Protein AF-A0A7C2VNU2-F1 (afdb_monomer)

Mean predicted aligned error: 3.36 Å

Solvent-accessible surface area (backbone atoms only — not comparable to full-atom values): 4098 Å² total; per-residue (Å²): 141,81,59,68,25,50,69,35,54,27,53,98,90,43,82,15,52,64,78,77,50,95,76,75,58,69,44,70,74,36,76,67,46,77,45,77,43,83,97,56,29,36,33,42,26,28,64,67,68,56,58,75,29,62,45,37,53,70,55,52,58,70,70,51,76,84,127

Structure (mmCIF, N/CA/C/O backbone):
data_AF-A0A7C2VNU2-F1
#
_entry.id   AF-A0A7C2VNU2-F1
#
loop_
_atom_site.group_PDB
_atom_site.id
_atom_site.type_symbol
_atom_site.label_atom_id
_atom_site.label_alt_id
_atom_site.label_comp_id
_atom_site.label_asym_id
_atom_site.label_entity_id
_atom_site.label_seq_id
_atom_site.pdbx_PDB_ins_code
_atom_site.Cartn_x
_atom_site.Cartn_y
_atom_site.Cartn_z
_atom_site.occupancy
_atom_site.B_iso_or_equiv
_atom_site.auth_seq_id
_atom_site.auth_comp_id
_atom_site.auth_asym_id
_atom_site.auth_atom_id
_atom_site.pdbx_PDB_model_num
ATOM 1 N N . TRP A 1 1 ? 8.343 -2.344 -0.057 1.00 81.81 1 TRP A N 1
ATOM 2 C CA . TRP A 1 1 ? 7.017 -1.873 -0.521 1.00 81.81 1 TRP A CA 1
ATOM 3 C C . TRP A 1 1 ? 6.042 -3.043 -0.590 1.00 81.81 1 TRP A C 1
ATOM 5 O O . TRP A 1 1 ? 6.484 -4.144 -0.887 1.00 81.81 1 TRP A O 1
ATOM 15 N N . ASN A 1 2 ? 4.748 -2.847 -0.299 1.00 89.69 2 ASN A N 1
ATOM 16 C CA . ASN A 1 2 ? 3.732 -3.906 -0.451 1.00 89.69 2 ASN A CA 1
ATOM 17 C C . ASN A 1 2 ? 2.319 -3.350 -0.741 1.00 89.69 2 ASN A C 1
ATOM 19 O O . ASN A 1 2 ? 1.344 -3.748 -0.102 1.00 89.69 2 ASN A O 1
ATOM 23 N N . CYS A 1 3 ? 2.217 -2.386 -1.663 1.00 94.31 3 CYS A N 1
ATOM 24 C CA . CYS A 1 3 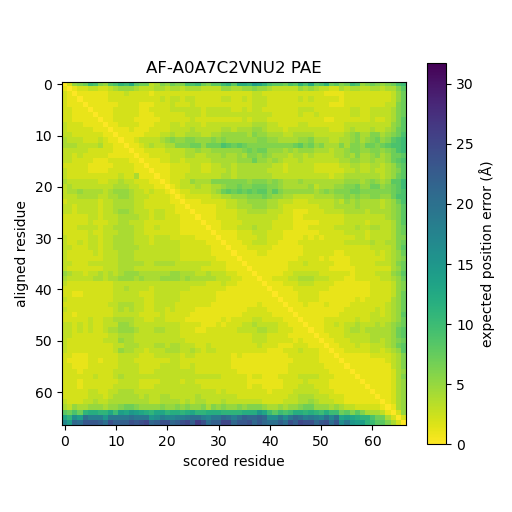? 0.939 -1.768 -2.029 1.00 94.31 3 CYS A CA 1
ATOM 25 C C . CYS A 1 3 ? 0.001 -2.791 -2.695 1.00 94.31 3 CYS A C 1
ATOM 27 O O . CYS A 1 3 ? 0.402 -3.352 -3.707 1.00 94.31 3 CYS A O 1
ATOM 29 N N . PRO A 1 4 ? -1.219 -3.043 -2.180 1.00 94.38 4 PRO A N 1
ATOM 30 C CA . PRO A 1 4 ? -2.085 -4.137 -2.626 1.00 94.38 4 PRO A CA 1
ATOM 31 C C . PRO A 1 4 ? -2.961 -3.807 -3.841 1.00 94.38 4 PRO A C 1
ATOM 33 O O . PRO A 1 4 ? -3.779 -4.638 -4.227 1.00 94.38 4 PRO A O 1
ATOM 36 N N . CYS A 1 5 ? -2.863 -2.606 -4.419 1.00 95.06 5 CYS A N 1
ATOM 37 C CA . CYS A 1 5 ? -3.686 -2.264 -5.575 1.00 95.06 5 CYS A CA 1
ATOM 38 C C . CYS A 1 5 ? -3.248 -3.046 -6.824 1.00 95.06 5 CYS A C 1
ATOM 40 O O . CYS A 1 5 ? -2.085 -3.436 -6.961 1.00 95.06 5 CYS A O 1
ATOM 42 N N . ALA A 1 6 ? -4.185 -3.220 -7.755 1.00 94.75 6 ALA A N 1
ATOM 43 C CA . ALA A 1 6 ? -3.973 -3.937 -9.008 1.00 94.75 6 ALA A CA 1
ATOM 44 C C . ALA A 1 6 ? -2.800 -3.393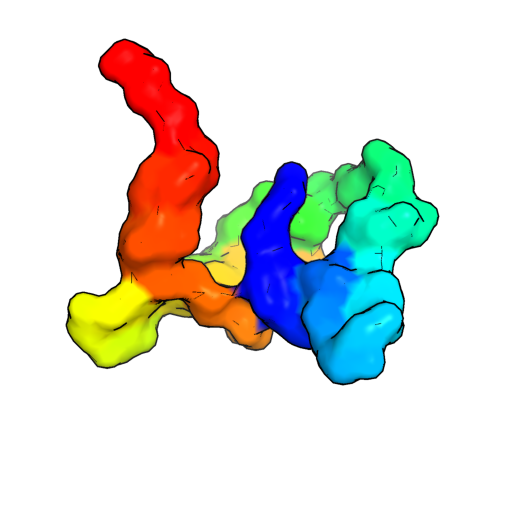 -9.837 1.00 94.75 6 ALA A C 1
ATOM 46 O O . ALA A 1 6 ? -2.040 -4.165 -10.406 1.00 94.75 6 ALA A O 1
ATOM 47 N N . VAL A 1 7 ? -2.600 -2.071 -9.854 1.00 93.06 7 VAL A N 1
ATOM 48 C CA . VAL A 1 7 ? -1.481 -1.445 -10.579 1.00 93.06 7 VAL A CA 1
ATOM 49 C C . VAL A 1 7 ? -0.134 -1.879 -9.996 1.00 93.06 7 VAL A C 1
ATOM 51 O O . VAL A 1 7 ? 0.803 -2.180 -10.731 1.00 93.06 7 VAL A O 1
ATOM 54 N N . CYS A 1 8 ? -0.030 -1.942 -8.667 1.00 94.38 8 CYS A N 1
ATOM 55 C CA . CYS A 1 8 ? 1.223 -2.235 -7.983 1.00 94.38 8 CYS A CA 1
ATOM 56 C C . CYS A 1 8 ? 1.520 -3.737 -7.902 1.00 94.38 8 CYS A C 1
ATOM 58 O O . CYS A 1 8 ? 2.622 -4.149 -8.257 1.00 94.38 8 CYS A O 1
ATOM 60 N N . GLN A 1 9 ? 0.573 -4.552 -7.428 1.00 93.94 9 GLN A N 1
ATOM 61 C CA . GLN A 1 9 ? 0.769 -6.000 -7.236 1.00 93.94 9 GLN A CA 1
ATOM 62 C C . GLN A 1 9 ? 0.401 -6.828 -8.463 1.00 93.94 9 GLN A C 1
ATOM 64 O O . GLN A 1 9 ? 0.959 -7.906 -8.659 1.00 93.94 9 GLN A O 1
ATOM 69 N N . GLY A 1 10 ? -0.476 -6.30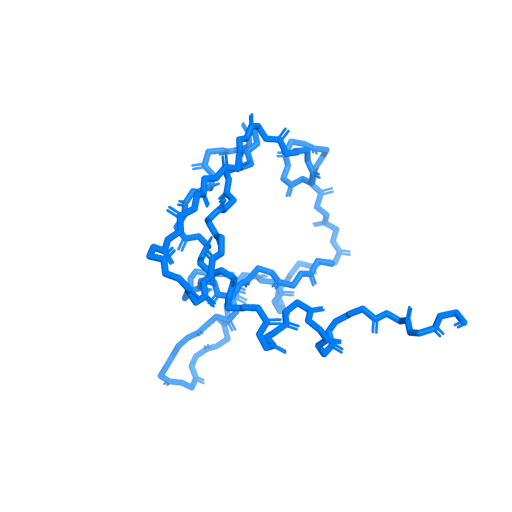6 -9.317 1.00 94.12 10 GLY A N 1
ATOM 70 C CA . GLY A 1 10 ? -1.044 -7.045 -10.432 1.00 94.12 10 GLY A CA 1
ATOM 71 C C . GLY A 1 10 ? -2.383 -7.677 -10.075 1.00 94.12 10 GLY A C 1
ATOM 72 O O . GLY A 1 10 ? -2.762 -7.791 -8.908 1.00 94.12 10 GLY A O 1
ATOM 73 N N . GLU A 1 11 ? -3.114 -8.090 -11.101 1.00 94.69 11 GLU A N 1
ATOM 74 C CA . GLU A 1 11 ? -4.404 -8.760 -10.980 1.00 94.69 11 GLU A CA 1
ATOM 75 C C . GLU A 1 11 ? -4.608 -9.737 -12.141 1.00 94.69 11 GLU A C 1
ATOM 77 O O . GLU A 1 11 ? -3.903 -9.686 -13.148 1.00 94.69 11 GLU A O 1
ATOM 82 N N . MET A 1 12 ? -5.548 -10.676 -11.994 1.00 93.19 12 MET A N 1
ATOM 83 C CA . MET A 1 12 ? -5.876 -11.674 -13.029 1.00 93.19 12 MET A CA 1
ATOM 84 C C . MET A 1 12 ? -4.661 -12.470 -13.551 1.00 93.19 12 MET A C 1
ATOM 86 O O . MET A 1 12 ? -4.583 -12.832 -14.723 1.00 93.19 12 MET A O 1
ATOM 90 N N . GLY A 1 13 ? -3.697 -12.743 -12.667 1.00 91.94 13 GLY A N 1
ATOM 91 C CA . GLY A 1 13 ? -2.474 -13.476 -13.003 1.00 91.94 13 GLY A CA 1
ATOM 92 C C . GLY A 1 13 ? -1.440 -12.665 -13.787 1.00 91.94 13 GLY A C 1
ATOM 93 O O . GLY A 1 13 ? -0.423 -13.229 -14.181 1.00 91.94 13 GLY A O 1
ATOM 94 N N . GLN A 1 14 ? -1.672 -11.368 -14.005 1.00 94.69 14 GLN A N 1
ATOM 95 C CA . GLN A 1 14 ? -0.682 -10.472 -14.591 1.00 94.69 14 GLN A CA 1
ATOM 96 C C . GLN A 1 14 ? 0.162 -9.813 -13.496 1.00 94.69 14 GLN A C 1
ATOM 98 O O . GLN A 1 14 ? -0.395 -9.379 -12.486 1.00 94.69 14 GLN A O 1
ATOM 103 N N . PRO A 1 15 ? 1.490 -9.727 -13.673 1.00 93.56 15 PRO A N 1
ATOM 104 C CA . PRO A 1 15 ? 2.369 -9.067 -12.719 1.00 93.56 15 PRO A CA 1
ATOM 105 C C . PRO A 1 15 ? 2.15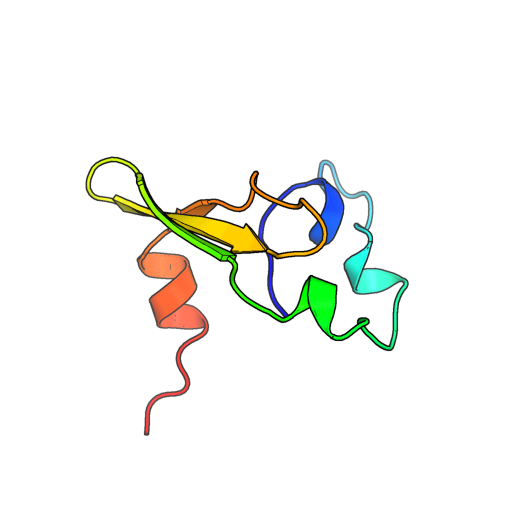3 -7.546 -12.716 1.00 93.56 15 PRO A C 1
ATOM 107 O O . PRO A 1 15 ? 2.065 -6.926 -13.775 1.00 93.56 15 PRO A O 1
ATOM 110 N N . GLY A 1 16 ? 2.097 -6.939 -11.528 1.00 94.12 16 GLY A N 1
ATOM 111 C CA . GLY A 1 16 ? 2.007 -5.482 -11.378 1.00 94.12 16 GLY A CA 1
ATOM 112 C C . GLY A 1 16 ? 3.360 -4.774 -11.416 1.00 94.12 16 GLY A C 1
ATOM 113 O O . GLY A 1 16 ? 4.418 -5.408 -11.471 1.00 94.12 16 GLY A O 1
ATOM 114 N N . LEU A 1 17 ? 3.329 -3.444 -11.318 1.00 93.25 17 LEU A N 1
ATOM 115 C CA . LEU A 1 17 ? 4.505 -2.571 -11.390 1.00 93.25 17 LEU A CA 1
ATOM 116 C C . LEU A 1 17 ? 5.626 -2.977 -10.420 1.00 93.25 17 LEU A C 1
ATOM 118 O O . LEU A 1 17 ? 6.793 -2.990 -10.801 1.00 93.25 17 LEU A O 1
ATOM 122 N N . LEU A 1 18 ? 5.286 -3.362 -9.184 1.00 93.44 18 LEU A N 1
ATOM 123 C CA . LEU A 1 18 ? 6.268 -3.685 -8.138 1.00 93.44 18 LEU A CA 1
ATOM 124 C C . LEU A 1 18 ? 7.087 -4.949 -8.423 1.00 93.44 18 LEU A C 1
ATOM 126 O O . LEU A 1 18 ? 8.087 -5.184 -7.752 1.00 93.44 18 LEU A O 1
ATOM 130 N N . SER A 1 19 ? 6.673 -5.764 -9.393 1.00 92.94 19 SER A N 1
ATOM 131 C CA . SER A 1 19 ? 7.454 -6.918 -9.854 1.00 92.94 19 SER A CA 1
ATOM 132 C C . SER A 1 19 ? 8.512 -6.554 -10.903 1.00 92.94 19 SER A C 1
ATOM 134 O O . SER A 1 19 ? 9.384 -7.369 -11.195 1.00 92.94 19 SER A O 1
ATOM 136 N N . GLN A 1 20 ? 8.427 -5.351 -11.479 1.00 92.31 20 GLN A N 1
ATOM 137 C CA . GLN A 1 20 ? 9.268 -4.894 -12.588 1.00 92.31 20 GLN A CA 1
ATOM 138 C C . GLN A 1 20 ? 10.297 -3.843 -12.158 1.00 92.31 20 GLN A C 1
ATOM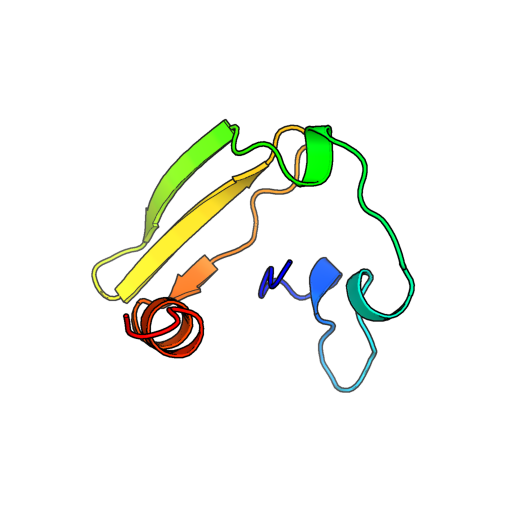 140 O O . GLN A 1 20 ? 11.238 -3.574 -12.900 1.00 92.31 20 GLN A O 1
ATOM 145 N N . VAL A 1 21 ? 10.125 -3.247 -10.975 1.00 91.62 21 VAL A N 1
ATOM 146 C CA . VAL A 1 21 ? 11.009 -2.204 -10.445 1.00 91.62 21 VAL A CA 1
ATOM 147 C C . VAL A 1 21 ? 11.879 -2.736 -9.309 1.00 91.62 21 VAL A C 1
ATOM 149 O O . VAL A 1 21 ? 11.412 -3.481 -8.446 1.00 91.62 21 VAL A O 1
ATOM 152 N N . SER A 1 22 ? 13.151 -2.338 -9.303 1.00 91.69 22 SER A N 1
ATOM 153 C CA . SER A 1 22 ? 14.105 -2.631 -8.226 1.00 91.69 22 SER A CA 1
ATOM 154 C C . SER A 1 22 ? 14.200 -1.521 -7.187 1.00 91.69 22 SER A C 1
ATOM 156 O O . SER A 1 22 ? 14.691 -1.776 -6.093 1.00 91.69 22 SER A O 1
ATOM 158 N N . ASP A 1 23 ? 13.724 -0.320 -7.526 1.00 93.81 23 ASP A N 1
ATOM 159 C CA . ASP A 1 23 ? 13.867 0.914 -6.759 1.00 93.81 23 ASP A CA 1
ATOM 160 C C . ASP A 1 23 ? 12.599 1.762 -6.904 1.00 93.81 23 ASP A C 1
ATOM 162 O O . ASP A 1 23 ? 11.908 1.698 -7.924 1.00 93.81 23 ASP A O 1
ATOM 166 N N . LEU A 1 24 ? 12.298 2.559 -5.881 1.00 92.94 24 LEU A N 1
ATOM 167 C CA . LEU A 1 24 ? 11.204 3.527 -5.885 1.00 92.94 24 LEU A CA 1
ATOM 168 C C . LEU A 1 24 ? 11.763 4.917 -5.588 1.00 92.94 24 LEU A C 1
ATOM 170 O O . LEU A 1 24 ? 12.629 5.067 -4.723 1.00 92.94 24 LEU A O 1
ATOM 174 N N . ALA A 1 25 ? 11.257 5.928 -6.293 1.00 94.38 25 ALA A N 1
ATOM 175 C CA . ALA A 1 25 ? 11.593 7.315 -6.002 1.00 94.38 25 ALA A CA 1
ATOM 176 C C . ALA A 1 25 ? 11.031 7.735 -4.625 1.00 94.38 25 ALA A C 1
ATOM 178 O O . ALA A 1 25 ? 10.051 7.139 -4.157 1.00 94.38 25 ALA A O 1
ATOM 179 N N . PRO A 1 26 ? 11.617 8.752 -3.965 1.00 95.06 26 PRO A N 1
ATOM 180 C CA . PRO A 1 26 ? 11.188 9.191 -2.638 1.00 95.06 26 PRO A CA 1
ATOM 181 C C . PRO A 1 26 ? 9.680 9.447 -2.540 1.00 95.06 26 PRO A C 1
ATOM 183 O O . PRO A 1 26 ? 9.034 8.959 -1.613 1.00 95.06 26 PRO A O 1
ATOM 186 N N . GLU A 1 27 ? 9.096 10.098 -3.545 1.00 95.50 27 GLU A N 1
ATOM 187 C CA . GLU A 1 27 ? 7.673 10.452 -3.607 1.00 95.50 27 GLU A CA 1
ATOM 188 C C . GLU A 1 27 ? 6.753 9.219 -3.620 1.00 95.50 27 GLU A C 1
ATOM 190 O O . GLU A 1 27 ? 5.625 9.275 -3.137 1.00 95.50 27 GLU A O 1
ATOM 195 N N . GLN A 1 28 ? 7.245 8.080 -4.116 1.00 93.94 28 GLN A N 1
ATOM 196 C CA . GLN A 1 28 ? 6.508 6.810 -4.180 1.00 93.94 28 GLN A CA 1
ATOM 197 C C . GLN A 1 28 ? 6.556 6.031 -2.855 1.00 93.94 28 GLN A C 1
ATOM 199 O O . GLN A 1 28 ? 5.902 4.999 -2.696 1.00 93.94 28 GLN A O 1
ATOM 204 N N . THR A 1 29 ? 7.372 6.498 -1.909 1.00 93.62 29 THR A N 1
ATOM 205 C CA . THR A 1 29 ? 7.514 5.922 -0.564 1.00 93.62 29 THR A CA 1
ATOM 206 C C . THR A 1 29 ? 7.136 6.901 0.543 1.00 93.62 29 THR A C 1
ATOM 208 O O . THR A 1 29 ? 7.037 6.499 1.703 1.00 93.62 29 THR A O 1
ATOM 211 N N . GLU A 1 30 ? 6.886 8.166 0.199 1.00 95.81 30 GLU A N 1
ATOM 212 C CA . GLU A 1 30 ? 6.431 9.185 1.131 1.00 95.81 30 GLU A CA 1
ATOM 213 C C . GLU A 1 30 ? 4.903 9.198 1.204 1.00 95.81 30 GLU A C 1
ATOM 215 O O . GLU A 1 30 ? 4.199 9.361 0.204 1.00 95.81 30 GLU A O 1
ATOM 220 N N . LEU A 1 31 ? 4.391 9.009 2.416 1.00 95.38 31 LEU A N 1
ATOM 221 C CA . LEU A 1 31 ? 2.965 8.958 2.682 1.00 95.38 31 LEU A CA 1
ATOM 222 C C . LEU A 1 31 ? 2.388 10.373 2.763 1.00 95.38 31 LEU A C 1
ATOM 224 O O . LEU A 1 31 ? 2.845 11.189 3.560 1.00 95.38 31 LEU A O 1
ATOM 228 N N . GLU A 1 32 ? 1.360 10.641 1.967 1.00 97.50 32 GLU A N 1
ATOM 229 C CA . GLU A 1 32 ? 0.663 11.927 1.940 1.00 97.50 32 GLU A CA 1
ATOM 230 C C . GLU A 1 32 ? -0.592 11.913 2.822 1.00 97.50 32 GLU A C 1
ATOM 232 O O . GLU A 1 32 ? -0.884 12.896 3.502 1.00 97.50 32 GLU A O 1
ATOM 237 N N . ASN A 1 33 ? -1.339 10.802 2.842 1.00 97.69 33 ASN A N 1
ATOM 238 C CA . ASN A 1 33 ? -2.579 10.708 3.614 1.00 97.69 33 ASN A CA 1
ATOM 239 C C . ASN A 1 33 ? -2.920 9.271 4.038 1.00 97.69 33 ASN A C 1
ATOM 241 O O . ASN A 1 33 ? -2.554 8.299 3.374 1.00 97.69 33 ASN A O 1
ATOM 245 N N . ILE A 1 34 ? -3.691 9.155 5.123 1.00 97.75 34 ILE A N 1
ATOM 246 C CA . ILE A 1 34 ? -4.293 7.913 5.616 1.00 97.75 34 ILE A CA 1
ATOM 247 C C . ILE A 1 34 ? -5.762 8.176 5.924 1.00 97.75 34 ILE A C 1
ATOM 249 O O . ILE A 1 34 ? -6.094 9.141 6.610 1.00 97.75 34 ILE A O 1
ATOM 253 N N . TRP A 1 35 ? -6.646 7.283 5.492 1.00 98.12 35 TRP A N 1
ATOM 254 C CA . TRP A 1 35 ? -8.054 7.330 5.884 1.00 98.12 35 TRP A CA 1
ATOM 255 C C . TRP A 1 35 ? -8.580 5.951 6.250 1.00 98.12 35 TRP A C 1
ATOM 257 O O . TRP A 1 35 ? -8.061 4.914 5.838 1.00 98.12 35 TRP A O 1
ATOM 267 N N . GLN A 1 36 ? -9.647 5.940 7.037 1.00 98.00 36 GLN A N 1
ATOM 268 C CA . GLN A 1 36 ? -10.324 4.716 7.428 1.00 98.00 36 GLN A CA 1
ATOM 269 C C . GLN A 1 36 ? -11.263 4.239 6.311 1.00 98.00 36 GLN A C 1
ATOM 271 O O . GLN A 1 36 ? -12.013 5.025 5.733 1.00 98.00 36 GLN A O 1
ATOM 276 N N . VAL A 1 37 ? -11.247 2.934 6.031 1.00 97.94 37 VAL A N 1
ATOM 277 C CA . VAL A 1 37 ? -12.162 2.282 5.085 1.00 97.94 37 VAL A CA 1
ATOM 278 C C . VAL A 1 37 ? -13.046 1.318 5.871 1.00 97.94 37 VAL A C 1
ATOM 280 O O . VAL A 1 37 ? -12.659 0.191 6.199 1.00 97.94 37 VAL A O 1
ATOM 283 N N . GLY A 1 38 ? -14.241 1.798 6.226 1.00 97.38 38 GLY A N 1
ATOM 284 C CA . GLY A 1 38 ? -15.167 1.072 7.096 1.00 97.38 38 GLY A CA 1
ATOM 285 C C . GLY A 1 38 ? -14.499 0.650 8.411 1.00 97.38 38 GLY A C 1
ATOM 286 O O . GLY A 1 38 ? -13.750 1.412 9.008 1.00 97.38 38 GLY A O 1
ATOM 287 N N . TYR A 1 39 ? -14.735 -0.584 8.858 1.00 97.56 39 TYR A N 1
ATOM 288 C CA . TYR A 1 39 ? -14.117 -1.139 10.074 1.00 97.56 39 TYR A CA 1
ATOM 289 C C . TYR A 1 39 ? -13.093 -2.247 9.793 1.00 97.56 39 TYR A C 1
ATOM 291 O O . TYR A 1 39 ? -12.761 -3.019 10.690 1.00 97.56 39 TYR A O 1
ATOM 299 N N . TYR A 1 40 ? -12.600 -2.364 8.556 1.00 97.88 40 TYR A N 1
ATOM 300 C CA . TYR A 1 40 ? -11.782 -3.514 8.148 1.00 97.88 40 TYR A CA 1
ATOM 301 C C . TYR A 1 40 ? -10.437 -3.152 7.510 1.00 97.88 40 TYR A C 1
ATOM 303 O O . TYR A 1 40 ? -9.586 -4.038 7.373 1.00 97.88 40 TYR A O 1
ATOM 311 N N . ALA A 1 41 ? -10.227 -1.891 7.123 1.00 98.25 41 ALA A N 1
ATOM 312 C CA . ALA A 1 41 ? -9.037 -1.459 6.403 1.00 98.25 41 ALA A CA 1
ATOM 313 C C . ALA A 1 41 ? -8.716 0.029 6.616 1.00 98.25 41 ALA A C 1
ATOM 315 O O . ALA A 1 41 ? -9.547 0.808 7.089 1.00 98.25 41 ALA A O 1
ATOM 316 N N . ILE A 1 42 ? -7.515 0.418 6.190 1.00 98.00 42 ILE A N 1
ATOM 317 C CA . ILE A 1 42 ? -7.135 1.812 5.931 1.00 98.00 42 ILE A CA 1
ATOM 318 C C . ILE A 1 42 ? -6.775 1.978 4.457 1.00 98.00 42 ILE A C 1
ATOM 320 O O . ILE A 1 42 ? -6.264 1.048 3.834 1.00 98.00 42 ILE A O 1
ATOM 324 N N . GLY A 1 43 ? -7.045 3.148 3.898 1.00 97.56 43 GLY A N 1
ATOM 325 C CA . GLY A 1 43 ? -6.497 3.571 2.617 1.00 97.56 43 GLY A CA 1
ATOM 326 C C . GLY A 1 43 ? -5.261 4.437 2.833 1.00 97.56 43 GLY A C 1
ATOM 327 O O . GLY A 1 43 ? -5.184 5.151 3.835 1.00 97.56 43 GLY A O 1
ATOM 328 N N . LEU A 1 44 ? -4.300 4.338 1.914 1.00 96.88 44 LEU A N 1
ATOM 329 C CA . LEU A 1 44 ? -3.081 5.149 1.904 1.00 96.88 44 LEU A 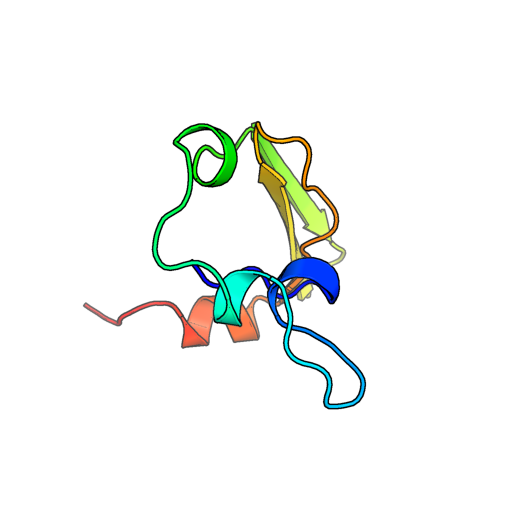CA 1
ATOM 330 C C . LEU A 1 44 ? -2.985 5.923 0.587 1.00 96.88 44 LEU A C 1
ATOM 332 O O . LEU A 1 44 ? -3.231 5.349 -0.479 1.00 96.88 44 LEU A O 1
ATOM 336 N N . ALA A 1 45 ? -2.589 7.192 0.675 1.00 96.44 45 ALA A N 1
ATOM 337 C CA . ALA A 1 45 ? -2.168 7.998 -0.466 1.00 96.44 45 ALA A CA 1
ATOM 338 C C . ALA A 1 45 ? -0.681 8.333 -0.349 1.00 96.44 45 ALA A C 1
ATOM 340 O O . ALA A 1 45 ? -0.203 8.659 0.740 1.00 96.44 45 ALA A O 1
ATOM 341 N N . TRP A 1 46 ? 0.023 8.254 -1.469 1.00 95.94 46 TRP A N 1
ATOM 342 C CA . TRP A 1 46 ? 1.448 8.536 -1.610 1.00 95.94 46 TRP A CA 1
ATOM 343 C C . TRP A 1 46 ? 1.648 9.833 -2.389 1.00 95.94 46 TRP A C 1
ATOM 345 O O . TRP A 1 46 ? 0.808 10.195 -3.215 1.00 95.94 46 TRP A O 1
ATOM 355 N N . LYS A 1 47 ? 2.775 10.511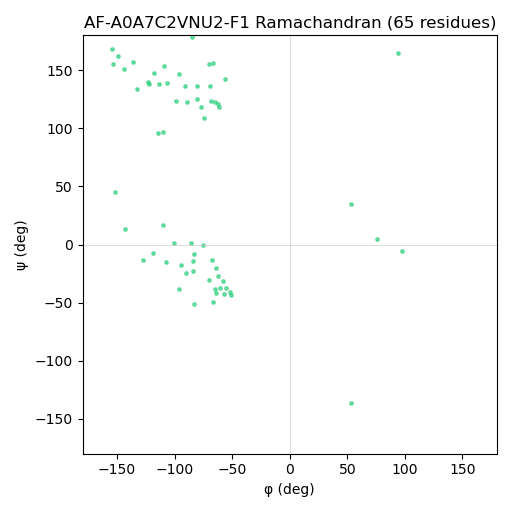 -2.165 1.00 96.94 47 LYS A N 1
ATOM 356 C CA . LYS A 1 47 ? 3.067 11.797 -2.818 1.00 96.94 47 LYS A CA 1
ATOM 357 C C . LYS A 1 47 ? 3.206 11.730 -4.337 1.00 96.94 47 LYS A C 1
ATOM 359 O O . LYS A 1 47 ? 3.069 12.753 -5.000 1.00 96.94 47 LYS A O 1
ATOM 364 N N . ASP A 1 48 ? 3.467 10.555 -4.898 1.00 94.31 48 ASP A N 1
ATOM 365 C CA . ASP A 1 48 ? 3.484 10.348 -6.349 1.00 94.31 48 ASP A CA 1
ATOM 366 C C . ASP A 1 48 ? 2.077 10.287 -6.984 1.00 94.31 48 ASP A C 1
ATOM 368 O O . ASP A 1 48 ? 1.951 10.131 -8.199 1.00 94.31 48 ASP A O 1
ATOM 372 N N . GLY A 1 49 ? 1.019 10.422 -6.174 1.00 94.12 49 GLY A N 1
ATOM 373 C CA . GLY A 1 49 ? -0.380 10.453 -6.600 1.00 94.12 49 GLY A CA 1
ATOM 374 C C . GLY A 1 49 ? -1.115 9.116 -6.477 1.00 94.12 49 GLY A C 1
ATOM 375 O O . GLY A 1 49 ? -2.333 9.072 -6.679 1.00 94.12 49 GLY A O 1
ATOM 376 N N . HIS A 1 50 ? -0.439 8.019 -6.118 1.00 94.00 50 HIS A N 1
ATOM 377 C CA . HIS A 1 50 ? -1.117 6.741 -5.888 1.00 94.00 50 HIS A CA 1
ATOM 378 C C . HIS A 1 50 ? -1.997 6.793 -4.634 1.00 94.00 50 HIS A C 1
ATOM 380 O O . HIS A 1 50 ? -1.5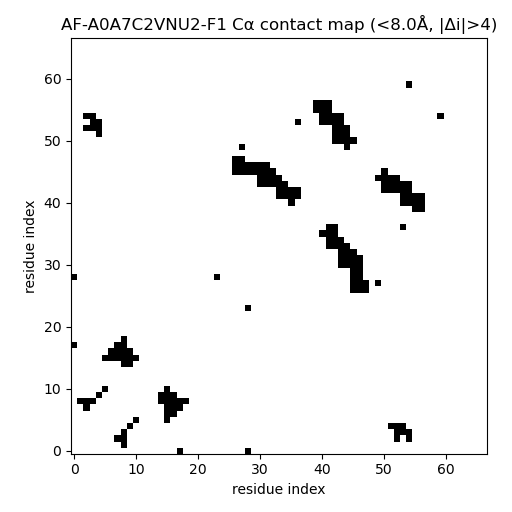07 7.029 -3.535 1.00 94.00 50 HIS A O 1
ATOM 386 N N . ASN A 1 51 ? -3.291 6.491 -4.773 1.00 96.00 51 ASN A N 1
ATOM 387 C CA . ASN A 1 51 ? -4.272 6.599 -3.681 1.00 96.00 51 ASN A CA 1
ATOM 388 C C . ASN A 1 51 ? -5.349 5.494 -3.673 1.00 96.00 51 ASN A C 1
ATOM 390 O O . ASN A 1 51 ? -6.363 5.603 -2.988 1.00 96.00 51 ASN A O 1
ATOM 394 N N . THR A 1 52 ? -5.155 4.418 -4.436 1.00 95.69 52 THR A N 1
ATOM 395 C CA . THR A 1 52 ? -6.134 3.321 -4.566 1.00 95.69 52 THR A CA 1
ATOM 396 C C . THR A 1 52 ? -5.786 2.095 -3.720 1.00 95.69 52 THR A C 1
ATOM 398 O O . THR A 1 52 ? -6.499 1.091 -3.739 1.00 95.69 52 THR A O 1
ATOM 401 N N . GLY A 1 53 ? -4.688 2.149 -2.961 1.00 94.69 53 GLY A N 1
ATOM 402 C CA . GLY A 1 53 ? -4.272 1.067 -2.075 1.00 94.69 53 GLY A CA 1
ATOM 403 C C . GLY A 1 53 ? -5.150 0.993 -0.828 1.00 94.69 53 GLY A C 1
ATOM 404 O O . GLY A 1 53 ? -5.031 1.834 0.061 1.00 94.69 53 GLY A O 1
ATOM 405 N N . ILE A 1 54 ? -5.988 -0.042 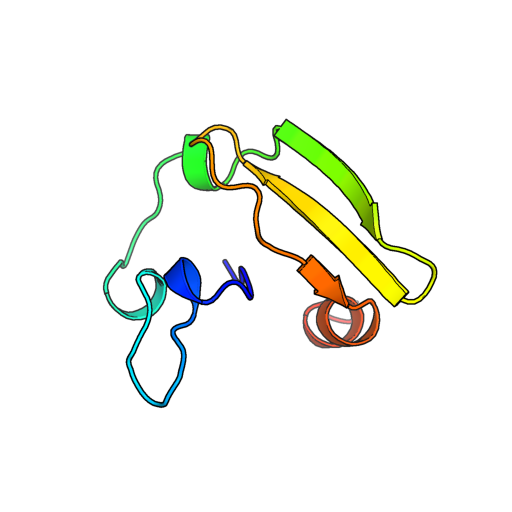-0.736 1.00 97.00 54 ILE A N 1
ATOM 406 C CA . ILE A 1 54 ? -6.747 -0.384 0.474 1.00 97.00 54 ILE A CA 1
ATOM 407 C C . ILE A 1 54 ? -6.010 -1.504 1.200 1.00 97.00 54 ILE A C 1
ATOM 409 O O . ILE A 1 54 ? -5.789 -2.575 0.640 1.00 97.00 54 ILE A O 1
ATOM 413 N N . TYR A 1 55 ? -5.664 -1.270 2.460 1.00 97.00 55 TYR A N 1
ATOM 414 C CA . TYR A 1 55 ? -4.887 -2.166 3.305 1.00 97.00 55 TYR A CA 1
ATOM 415 C C . TYR A 1 55 ? -5.785 -2.747 4.400 1.00 97.00 55 TYR A C 1
ATOM 417 O O . TYR A 1 55 ? -5.989 -2.107 5.437 1.00 97.00 55 TYR A O 1
ATOM 425 N N . PRO A 1 56 ? -6.329 -3.965 4.213 1.00 97.50 56 PRO A N 1
ATOM 426 C CA . PRO A 1 56 ? -7.052 -4.653 5.270 1.00 97.50 56 PRO A CA 1
ATOM 427 C C . PRO A 1 56 ? -6.191 -4.815 6.520 1.00 97.50 56 PRO A C 1
ATOM 429 O O . PRO A 1 56 ? -5.009 -5.152 6.424 1.00 97.50 56 PRO A O 1
ATOM 432 N N . PHE A 1 57 ? -6.783 -4.685 7.708 1.00 96.69 57 PHE A N 1
ATOM 433 C CA . PHE A 1 57 ? -6.043 -4.852 8.966 1.00 96.69 57 PHE A CA 1
ATOM 434 C C . PHE A 1 57 ? -5.374 -6.229 9.076 1.00 96.69 57 PHE A C 1
ATOM 436 O O . PHE A 1 57 ? -4.299 -6.361 9.652 1.00 96.69 57 PHE A O 1
ATOM 443 N N . GLN A 1 58 ? -5.977 -7.261 8.480 1.00 96.19 58 GLN A N 1
ATOM 444 C CA . GLN A 1 58 ? -5.371 -8.591 8.376 1.00 96.19 58 GLN A CA 1
ATOM 445 C C . GLN A 1 58 ? -4.099 -8.602 7.516 1.00 96.19 58 GLN A C 1
ATOM 447 O O . GLN A 1 58 ? -3.152 -9.312 7.839 1.00 96.19 58 GLN A O 1
ATOM 452 N N . LEU A 1 59 ? -4.059 -7.833 6.423 1.00 95.12 59 LEU A N 1
ATOM 453 C CA . LEU A 1 59 ? -2.852 -7.679 5.611 1.00 95.12 59 LEU A CA 1
ATOM 454 C C . LEU A 1 59 ? -1.770 -6.947 6.406 1.00 95.12 59 LEU A C 1
ATOM 456 O O . LEU A 1 59 ? -0.661 -7.457 6.502 1.00 95.12 59 LEU A O 1
ATOM 460 N N . LEU A 1 60 ? -2.104 -5.818 7.034 1.00 94.31 60 LEU A N 1
ATOM 461 C CA . LEU A 1 60 ? -1.152 -5.055 7.848 1.00 94.31 60 LEU A CA 1
ATOM 462 C C . LEU A 1 60 ? -0.547 -5.902 8.973 1.00 94.31 60 LEU A C 1
ATOM 464 O O . LEU A 1 60 ? 0.665 -5.897 9.151 1.00 94.31 60 LEU A O 1
ATOM 468 N N . ARG A 1 61 ? -1.364 -6.706 9.666 1.00 94.19 61 ARG A N 1
ATOM 469 C CA . ARG A 1 61 ? -0.874 -7.652 10.681 1.00 94.19 61 ARG A CA 1
ATOM 470 C C . ARG A 1 61 ? 0.085 -8.701 10.119 1.00 94.19 61 ARG A C 1
ATOM 472 O O . ARG A 1 61 ? 1.042 -9.037 10.796 1.00 94.19 61 ARG A O 1
ATOM 479 N N . ARG A 1 62 ? -0.148 -9.204 8.901 1.00 93.44 62 ARG A N 1
ATOM 480 C CA . ARG A 1 62 ? 0.767 -10.155 8.238 1.00 93.44 62 ARG A CA 1
ATOM 481 C C . ARG A 1 62 ? 2.087 -9.514 7.809 1.00 93.44 62 ARG A C 1
ATOM 483 O O . ARG A 1 62 ? 3.091 -10.209 7.738 1.00 93.44 62 ARG A O 1
ATOM 490 N N . LEU A 1 63 ? 2.071 -8.222 7.479 1.00 91.62 63 LEU A N 1
ATOM 491 C CA . LEU A 1 63 ? 3.263 -7.470 7.072 1.00 91.62 63 LEU A CA 1
ATOM 492 C C . LEU A 1 63 ? 4.066 -6.941 8.258 1.00 91.62 63 LEU A C 1
ATOM 494 O O . LEU A 1 63 ? 5.256 -6.665 8.113 1.00 91.62 63 LEU A O 1
ATOM 498 N N . CYS A 1 64 ? 3.419 -6.784 9.411 1.00 91.19 64 CYS A N 1
ATOM 499 C CA . CYS A 1 64 ? 4.084 -6.433 10.649 1.00 91.19 64 CYS A CA 1
ATOM 500 C C . CYS A 1 64 ? 5.075 -7.542 11.014 1.00 91.19 64 CYS A C 1
ATOM 502 O O . CYS A 1 64 ? 4.692 -8.701 11.181 1.00 91.19 64 CYS A O 1
ATOM 504 N N . ARG A 1 65 ? 6.355 -7.189 11.131 1.00 83.19 65 ARG A N 1
ATOM 505 C CA . ARG A 1 65 ? 7.332 -8.071 11.765 1.00 83.19 65 ARG A CA 1
ATOM 506 C C . ARG A 1 65 ? 7.086 -7.942 13.262 1.00 83.19 65 ARG A C 1
ATOM 508 O O . ARG A 1 65 ? 7.162 -6.838 13.787 1.00 83.19 65 ARG A O 1
ATOM 515 N N . THR A 1 66 ? 6.718 -9.037 13.915 1.00 67.00 66 THR A N 1
ATOM 516 C CA . THR A 1 66 ? 6.679 -9.091 15.377 1.00 67.00 66 THR A CA 1
ATOM 517 C C . THR A 1 66 ? 8.088 -8.840 15.894 1.00 67.00 66 THR A C 1
ATOM 519 O O . THR A 1 66 ? 8.994 -9.600 15.546 1.00 67.00 66 THR A O 1
ATOM 522 N N . GLU A 1 67 ? 8.257 -7.771 16.664 1.00 52.34 67 GLU A N 1
ATOM 523 C CA . GLU A 1 67 ? 9.383 -7.632 17.590 1.00 52.34 67 GLU A CA 1
ATOM 524 C C . GLU A 1 67 ? 9.154 -8.503 18.828 1.00 52.34 67 GLU A C 1
ATOM 526 O O . GLU A 1 67 ? 7.976 -8.640 19.245 1.00 52.34 67 GLU A O 1
#

Secondary structure (DSSP, 8-state):
----SHHHH-STT---GGGT-S---GGGTSEEEEEEETTTEEEEEETTS---EEEEHHHHHHHSPP-

Nearest PDB structures (foldseek):
  3luu-assembly1_A  TM=9.804E-01  e=1.854E-02  Acidithiobacillus ferrooxidans ATCC 23270
  8ove-assembly1_A1  TM=6.696E-01  e=6.897E-01  Trypanosoma brucei brucei
  6n04-assembly1_A  TM=7.394E-01  e=1.301E+00  Streptomyces sp. LC-6-2
  3f42-assembly1_A-2  TM=4.813E-01  e=2.453E+00  Helicobacter pylori
  1pug-assembly1_B  TM=4.309E-01  e=8.725E+00  Escherichia coli

Sequence (67 aa):
WNCPCAVCQGEMGQPGLLSQVSDLAPEQTELENIWQVGYYAIGLAWKDGHNTGIYPFQLLRRLCRTE

pLDDT: mean 93.56, std 6.73, range [52.34, 98.25]

Radius of gyration: 12.4 Å; Cα contacts (8 Å, |Δi|>4): 93; chains: 1; bounding box: 29×25×32 Å

Foldseek 3Di:
DCQPDCQAQNPPPDGHPVVVDPDDDPQQVAWDDWDDDPPFWIWTATSVGDTPRTGGPVNVVVVDDDD